Protein AF-A0A1G8TV96-F1 (afdb_monomer_lite)

pLDDT: mean 73.88, std 15.61, range [40.78, 91.31]

Structure (mmCIF, N/CA/C/O backbone):
data_AF-A0A1G8TV96-F1
#
_entry.id   AF-A0A1G8TV96-F1
#
loop_
_atom_site.group_PDB
_atom_site.id
_atom_site.type_symbol
_atom_site.label_atom_id
_atom_site.label_alt_id
_atom_site.label_comp_id
_atom_site.label_asym_id
_atom_site.label_entity_id
_atom_site.label_seq_id
_atom_site.pdbx_PDB_ins_code
_atom_site.Cartn_x
_atom_site.Cartn_y
_atom_site.Cartn_z
_atom_site.occupancy
_atom_site.B_iso_or_equiv
_atom_site.auth_seq_id
_atom_site.auth_comp_id
_atom_site.auth_asym_id
_atom_site.auth_atom_id
_atom_site.pdbx_PDB_model_num
ATOM 1 N N . MET A 1 1 ? 10.746 -35.146 -18.464 1.00 40.78 1 MET A N 1
ATOM 2 C CA . MET A 1 1 ? 9.926 -34.028 -18.970 1.00 40.78 1 MET A CA 1
ATOM 3 C C . MET A 1 1 ? 10.356 -32.785 -18.215 1.00 40.78 1 MET A C 1
ATOM 5 O O . MET A 1 1 ? 9.941 -32.580 -17.084 1.00 40.78 1 MET A O 1
ATOM 9 N N . ASN A 1 2 ? 11.307 -32.053 -18.793 1.00 41.66 2 ASN A N 1
ATOM 10 C CA . ASN A 1 2 ? 11.827 -30.808 -18.242 1.00 41.66 2 ASN A CA 1
ATOM 11 C C . ASN A 1 2 ? 10.917 -29.675 -18.724 1.00 41.66 2 ASN A C 1
ATOM 13 O O . ASN A 1 2 ? 10.773 -29.502 -19.929 1.00 41.66 2 ASN A O 1
ATOM 17 N N . GLY A 1 3 ? 10.292 -28.956 -17.791 1.00 41.06 3 GLY A N 1
ATOM 18 C CA . GLY A 1 3 ? 9.356 -27.860 -18.064 1.00 41.06 3 GLY A CA 1
ATOM 19 C 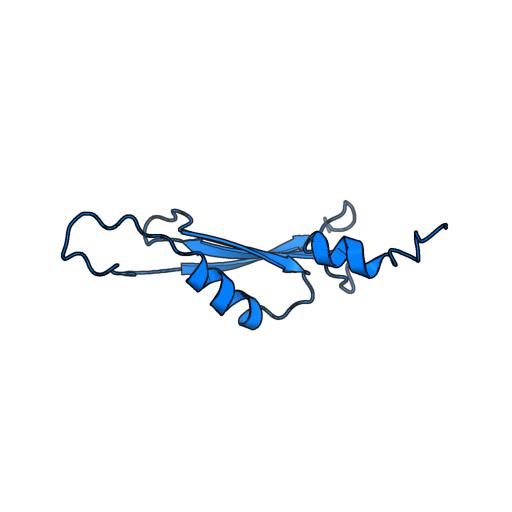C . GLY A 1 3 ? 9.633 -26.617 -17.216 1.00 41.06 3 GLY A C 1
ATOM 20 O O . GLY A 1 3 ? 8.701 -25.941 -16.800 1.00 41.06 3 GLY A O 1
ATOM 21 N N . ASN A 1 4 ? 10.903 -26.332 -16.916 1.00 46.94 4 ASN A N 1
ATOM 22 C CA . ASN A 1 4 ? 11.323 -25.023 -16.406 1.00 46.94 4 ASN A CA 1
ATOM 23 C C . ASN A 1 4 ? 11.553 -24.101 -17.610 1.00 46.94 4 ASN A C 1
ATOM 25 O O . ASN A 1 4 ? 12.685 -23.841 -18.017 1.00 46.94 4 ASN A O 1
ATOM 29 N N . GLU A 1 5 ? 10.456 -23.689 -18.235 1.00 54.03 5 GLU A N 1
ATOM 30 C CA . GLU A 1 5 ? 10.476 -22.693 -19.294 1.00 54.03 5 GLU A CA 1
ATOM 31 C C . GLU A 1 5 ? 10.424 -21.296 -18.656 1.00 54.03 5 GLU A C 1
ATOM 33 O O . GLU A 1 5 ? 9.366 -20.773 -18.320 1.00 54.03 5 GLU A O 1
ATOM 38 N N . LEU A 1 6 ? 11.612 -20.714 -18.475 1.00 58.88 6 LEU A N 1
ATOM 39 C CA . LEU A 1 6 ? 11.878 -19.277 -18.591 1.00 58.88 6 LEU A CA 1
ATOM 40 C C . LEU A 1 6 ? 11.016 -18.353 -17.700 1.00 58.88 6 LEU A C 1
ATOM 42 O O . LEU A 1 6 ? 10.181 -17.580 -18.180 1.00 58.88 6 LEU A O 1
ATOM 46 N N . GLU A 1 7 ? 11.326 -18.313 -16.400 1.00 51.78 7 GLU A N 1
ATOM 47 C CA . GLU A 1 7 ? 11.050 -17.146 -15.546 1.00 51.78 7 GLU A CA 1
ATOM 48 C C . GLU A 1 7 ? 11.879 -15.950 -16.054 1.00 51.78 7 GLU A C 1
ATOM 50 O O . GLU A 1 7 ? 12.957 -15.633 -15.550 1.00 51.78 7 GLU A O 1
ATOM 55 N N . GLY A 1 8 ? 11.404 -15.293 -17.115 1.00 48.53 8 GLY A N 1
ATOM 56 C CA . GLY A 1 8 ? 11.989 -14.044 -17.585 1.00 48.53 8 GLY A CA 1
ATOM 57 C C . GLY A 1 8 ? 12.018 -13.035 -16.431 1.00 48.53 8 GLY A C 1
ATOM 58 O O . GLY A 1 8 ? 11.048 -12.964 -15.667 1.00 48.53 8 GLY A O 1
ATOM 59 N N . PRO A 1 9 ? 13.079 -12.217 -16.287 1.00 52.25 9 PRO A N 1
ATOM 60 C CA . PRO A 1 9 ? 13.286 -11.387 -15.100 1.00 52.25 9 PRO A CA 1
ATOM 61 C C . PRO A 1 9 ? 12.074 -10.504 -14.765 1.00 52.25 9 PRO A C 1
ATOM 63 O O . PRO A 1 9 ? 11.857 -10.164 -13.608 1.00 52.25 9 PRO A O 1
ATOM 66 N N . GLY A 1 10 ? 11.248 -10.132 -15.747 1.00 57.97 10 GLY A N 1
ATOM 67 C CA . GLY A 1 10 ? 10.038 -9.331 -15.542 1.00 57.97 10 GLY A CA 1
ATOM 68 C C . GLY A 1 10 ? 8.921 -9.992 -14.717 1.00 57.97 10 GLY A C 1
ATOM 69 O O . GLY A 1 10 ? 8.204 -9.272 -14.025 1.00 57.97 10 GLY A O 1
ATOM 70 N N . ARG A 1 11 ? 8.762 -11.326 -14.747 1.00 60.81 11 ARG A N 1
ATOM 71 C CA . ARG A 1 11 ? 7.658 -12.021 -14.045 1.00 60.81 11 ARG A CA 1
ATOM 72 C C . ARG A 1 11 ? 7.883 -12.100 -12.536 1.00 60.81 11 ARG A C 1
ATOM 74 O O . ARG A 1 11 ? 6.985 -11.757 -11.765 1.00 60.81 11 ARG A O 1
ATOM 81 N N . SER A 1 12 ? 9.095 -12.454 -12.114 1.00 69.62 12 SER A N 1
ATOM 82 C CA . SER A 1 12 ? 9.470 -12.486 -10.695 1.00 69.62 12 SER A CA 1
ATOM 83 C C . SER A 1 12 ? 9.424 -11.091 -10.058 1.00 69.62 12 SER A C 1
ATOM 85 O O . SER A 1 12 ? 8.917 -10.937 -8.948 1.00 69.62 12 SER A O 1
ATOM 87 N N . GLN A 1 13 ? 9.853 -10.055 -10.791 1.00 71.75 13 GLN A N 1
ATOM 88 C CA . GLN A 1 13 ? 9.785 -8.656 -10.350 1.00 71.75 13 GLN A CA 1
ATOM 89 C C . GLN A 1 13 ? 8.341 -8.179 -10.138 1.00 71.75 13 GLN A C 1
ATOM 91 O O . GLN A 1 13 ? 8.042 -7.587 -9.102 1.00 71.75 13 GLN A O 1
ATOM 96 N N . ALA A 1 14 ? 7.424 -8.486 -11.061 1.00 72.38 14 ALA A N 1
ATOM 97 C CA . ALA A 1 14 ? 6.012 -8.132 -10.909 1.00 72.38 14 ALA A CA 1
ATOM 98 C C . ALA A 1 14 ? 5.377 -8.805 -9.678 1.00 72.38 14 ALA A C 1
ATOM 100 O O . ALA A 1 14 ? 4.646 -8.152 -8.933 1.00 72.38 14 ALA A O 1
ATOM 101 N N . ARG A 1 15 ? 5.719 -10.076 -9.408 1.00 77.38 15 ARG A N 1
ATOM 102 C CA . ARG A 1 15 ? 5.271 -10.800 -8.204 1.00 77.38 15 ARG A CA 1
ATOM 103 C C . ARG A 1 15 ? 5.771 -10.159 -6.906 1.00 77.38 15 ARG A C 1
ATOM 105 O O . ARG A 1 15 ? 5.106 -10.272 -5.883 1.00 77.38 15 ARG A O 1
ATOM 112 N N . GLN A 1 16 ? 6.920 -9.488 -6.944 1.00 81.88 16 GLN A N 1
ATOM 113 C CA . GLN A 1 16 ? 7.498 -8.778 -5.800 1.00 81.88 16 GLN A CA 1
ATOM 114 C C . GLN A 1 16 ? 7.142 -7.285 -5.753 1.00 81.88 16 GLN A C 1
ATOM 116 O O . GLN A 1 16 ? 7.752 -6.537 -4.995 1.00 81.88 16 GLN A O 1
ATOM 121 N N . ALA A 1 17 ? 6.166 -6.835 -6.550 1.00 84.56 17 ALA A N 1
ATOM 122 C CA . ALA A 1 17 ? 5.788 -5.426 -6.650 1.00 84.56 17 ALA A CA 1
ATOM 123 C C . ALA A 1 17 ? 6.968 -4.501 -7.026 1.00 84.56 17 ALA A C 1
ATOM 125 O O . ALA A 1 17 ? 7.038 -3.350 -6.595 1.00 84.56 17 ALA A O 1
ATOM 126 N N . LEU A 1 18 ? 7.900 -4.988 -7.851 1.00 86.31 18 LEU A N 1
ATOM 127 C CA . LEU A 1 18 ? 9.037 -4.227 -8.366 1.00 86.31 18 LEU A CA 1
ATOM 128 C C . LEU A 1 18 ? 8.746 -3.732 -9.784 1.00 86.31 18 LEU A C 1
ATOM 130 O O . LEU A 1 18 ? 8.436 -4.507 -10.687 1.00 86.31 18 LEU A O 1
ATOM 134 N N . GLY A 1 19 ? 8.869 -2.423 -9.986 1.00 85.31 19 GLY A N 1
ATOM 135 C CA . GLY A 1 19 ? 8.689 -1.743 -11.266 1.00 85.31 19 GLY A CA 1
ATOM 136 C C . GLY A 1 19 ? 9.971 -1.063 -11.728 1.00 85.31 19 GLY A C 1
ATOM 137 O O . GLY A 1 19 ? 10.670 -0.424 -10.939 1.00 85.31 19 GLY A O 1
ATOM 138 N N . ARG A 1 20 ? 10.283 -1.165 -13.023 1.00 84.75 20 ARG A N 1
ATOM 139 C CA . ARG A 1 20 ? 11.432 -0.468 -13.616 1.00 84.75 20 ARG A CA 1
ATOM 140 C C . ARG A 1 20 ? 11.074 0.983 -13.924 1.00 84.75 20 ARG A C 1
ATOM 142 O O . ARG A 1 20 ? 10.092 1.253 -14.607 1.00 84.75 20 ARG A O 1
ATOM 149 N N . SER A 1 21 ? 11.900 1.905 -13.449 1.00 78.81 21 SER A N 1
ATOM 150 C CA . SER A 1 21 ? 11.866 3.324 -13.806 1.00 78.81 21 SER A CA 1
ATOM 151 C C . SER A 1 21 ? 13.227 3.754 -14.368 1.00 78.81 21 SER A C 1
ATOM 153 O O . SER A 1 21 ? 14.195 2.994 -14.301 1.00 78.81 21 SER A O 1
ATOM 155 N N . ARG A 1 22 ? 13.332 4.986 -14.889 1.00 78.31 22 ARG A N 1
ATOM 156 C CA . ARG A 1 22 ? 14.616 5.540 -15.366 1.00 78.31 22 ARG A CA 1
ATOM 157 C C . ARG A 1 22 ? 15.700 5.583 -14.275 1.00 78.31 22 ARG A C 1
ATOM 159 O O . ARG A 1 22 ? 16.871 5.506 -14.610 1.00 78.31 22 ARG A O 1
ATOM 166 N N . GLY A 1 23 ? 15.314 5.664 -12.998 1.00 79.12 23 GLY A N 1
ATOM 167 C CA . GLY A 1 23 ? 16.225 5.673 -11.843 1.00 79.12 23 GLY A CA 1
ATOM 168 C C . GLY A 1 23 ? 16.475 4.297 -11.212 1.00 79.12 23 GLY A C 1
ATOM 169 O O . GLY A 1 23 ? 16.950 4.229 -10.086 1.00 79.12 23 GLY A O 1
ATOM 170 N N . GLY A 1 24 ? 16.108 3.201 -11.887 1.00 84.94 24 GLY A N 1
ATOM 171 C CA . GLY A 1 24 ? 16.239 1.840 -11.358 1.00 84.94 24 GLY A CA 1
ATOM 172 C C . GLY A 1 24 ? 14.916 1.235 -10.880 1.00 84.94 24 GLY A C 1
ATOM 173 O O . GLY A 1 24 ? 13.829 1.659 -11.294 1.00 84.94 24 GLY A O 1
ATOM 174 N N . LEU A 1 25 ? 15.011 0.188 -10.054 1.00 88.69 25 LEU A N 1
ATOM 175 C CA . LEU A 1 25 ? 13.855 -0.548 -9.535 1.00 88.69 25 LEU A CA 1
ATOM 176 C C . LEU A 1 25 ? 13.153 0.232 -8.427 1.00 88.69 25 LEU A C 1
ATOM 178 O O . LEU A 1 25 ? 13.792 0.774 -7.531 1.00 88.69 25 LEU A O 1
ATOM 182 N N . THR A 1 26 ? 11.828 0.281 -8.497 1.00 87.81 26 THR A N 1
ATOM 183 C CA . THR A 1 26 ? 10.976 1.052 -7.590 1.00 87.81 26 THR A CA 1
ATOM 184 C C . THR A 1 26 ? 9.690 0.297 -7.276 1.00 87.81 26 THR A C 1
ATOM 186 O O . THR A 1 26 ? 9.162 -0.424 -8.119 1.00 87.81 26 THR A O 1
ATOM 189 N N . THR A 1 27 ? 9.150 0.520 -6.089 1.00 90.31 27 THR A N 1
ATOM 190 C CA . THR A 1 27 ? 7.868 0.006 -5.596 1.00 90.31 27 THR A CA 1
ATOM 191 C C . THR A 1 27 ? 7.037 1.184 -5.109 1.00 90.31 27 THR A C 1
ATOM 193 O O . THR A 1 27 ? 7.576 2.224 -4.731 1.00 90.31 27 THR A O 1
ATOM 196 N N . LYS A 1 28 ? 5.719 1.057 -5.126 1.00 90.75 28 LYS A N 1
ATOM 197 C CA . LYS A 1 28 ? 4.780 2.004 -4.536 1.00 90.75 28 LYS A CA 1
ATO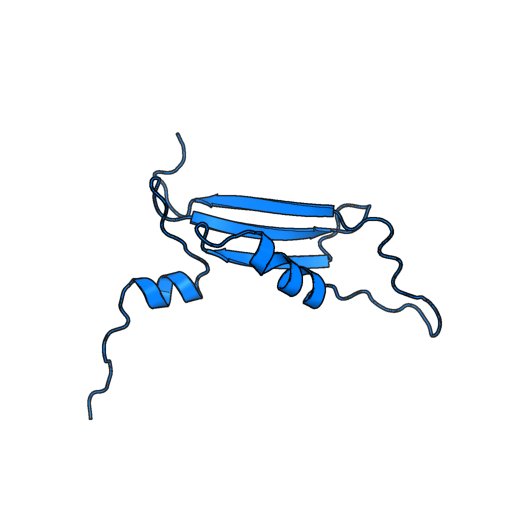M 198 C C . LYS A 1 28 ? 4.042 1.339 -3.388 1.00 90.75 28 LYS A C 1
ATOM 200 O O . LYS A 1 28 ? 3.640 0.183 -3.484 1.00 90.75 28 LYS A O 1
ATOM 205 N N . VAL A 1 29 ? 3.873 2.090 -2.309 1.00 90.31 29 VAL A N 1
ATOM 206 C CA . VAL A 1 29 ? 3.097 1.701 -1.134 1.00 90.31 29 VAL A CA 1
ATOM 207 C C . VAL A 1 29 ? 1.867 2.585 -1.091 1.00 90.31 29 VAL A C 1
ATOM 209 O O . VAL A 1 29 ? 2.009 3.803 -0.994 1.00 90.31 29 VAL A O 1
ATOM 212 N N . HIS A 1 30 ? 0.688 1.978 -1.159 1.00 90.88 30 HIS A N 1
ATOM 213 C CA . HIS A 1 30 ? -0.596 2.648 -1.017 1.00 90.88 30 HIS A CA 1
ATOM 214 C C . HIS A 1 30 ? -1.190 2.290 0.342 1.00 90.88 30 HIS A C 1
ATOM 216 O O . HIS A 1 30 ? -1.336 1.111 0.668 1.00 90.88 30 HIS A O 1
ATOM 222 N N . LEU A 1 31 ? -1.516 3.305 1.135 1.00 89.94 31 LEU A N 1
ATOM 223 C CA . LEU A 1 31 ? -2.014 3.159 2.498 1.00 89.94 31 LEU A CA 1
ATOM 224 C C . LEU A 1 31 ? -3.371 3.839 2.620 1.00 89.94 31 LEU A C 1
ATOM 226 O O . LEU A 1 31 ? -3.509 5.000 2.239 1.00 89.94 31 LEU A O 1
ATOM 230 N N . ALA A 1 32 ? -4.343 3.135 3.192 1.00 89.62 32 ALA A N 1
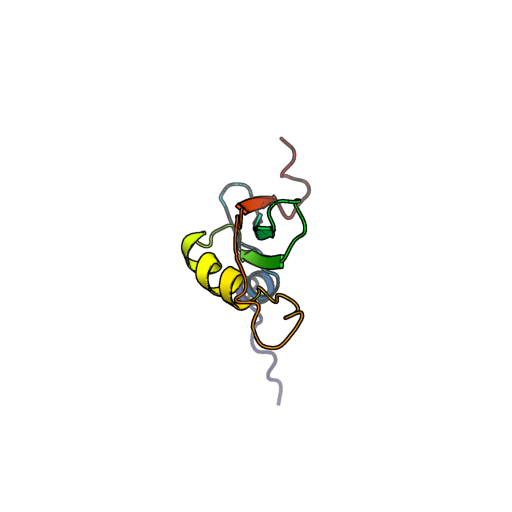ATOM 231 C CA . ALA A 1 32 ? -5.507 3.760 3.806 1.00 89.62 32 ALA A CA 1
ATOM 232 C C . ALA A 1 32 ? -5.279 3.796 5.311 1.00 89.62 32 ALA A C 1
ATOM 234 O O . ALA A 1 32 ? -5.018 2.753 5.909 1.00 89.62 32 ALA A O 1
ATOM 235 N N . VAL A 1 33 ? -5.402 4.967 5.925 1.00 85.44 33 VAL A N 1
ATOM 236 C CA . VAL A 1 33 ? -5.312 5.120 7.383 1.00 85.44 33 VAL A CA 1
ATOM 237 C C . VAL A 1 33 ? -6.572 5.780 7.930 1.00 85.44 33 VAL A C 1
ATOM 239 O O . VAL A 1 33 ? -7.252 6.518 7.214 1.00 85.44 33 VAL A O 1
ATOM 242 N N . ASP A 1 34 ? -6.893 5.508 9.191 1.00 83.19 34 ASP A N 1
ATOM 243 C CA . ASP A 1 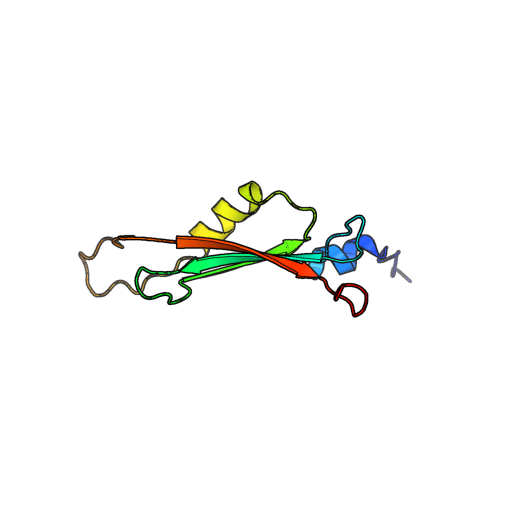34 ? -7.969 6.203 9.894 1.00 83.19 34 ASP A CA 1
ATOM 244 C C . ASP A 1 34 ? -7.569 7.641 10.288 1.00 83.19 34 ASP A C 1
ATOM 246 O O . ASP A 1 34 ? -6.435 8.084 10.094 1.00 83.19 34 ASP A O 1
ATOM 250 N N . GLY A 1 35 ? -8.497 8.385 10.896 1.00 79.19 35 GLY A N 1
ATOM 251 C CA . GLY A 1 35 ? -8.240 9.752 11.368 1.00 79.19 35 GLY A CA 1
ATOM 252 C C . GLY A 1 35 ? -7.206 9.875 12.501 1.00 79.19 35 GLY A C 1
ATOM 253 O O . GLY A 1 35 ? -6.914 10.992 12.918 1.00 79.19 35 GLY A O 1
ATOM 254 N N . ARG A 1 36 ? -6.674 8.761 13.020 1.00 80.50 36 ARG A N 1
ATOM 255 C CA . ARG A 1 36 ? -5.620 8.692 14.044 1.00 80.50 36 ARG A CA 1
ATOM 256 C C . ARG A 1 36 ? -4.289 8.184 13.476 1.00 80.50 36 ARG A C 1
ATOM 258 O O . ARG A 1 36 ? -3.325 8.072 14.227 1.00 80.50 36 ARG A O 1
ATOM 265 N N . GLY A 1 37 ? -4.222 7.894 12.174 1.00 80.75 37 GLY A N 1
ATOM 266 C CA . GLY A 1 37 ? -3.030 7.365 11.511 1.00 80.75 37 GLY A CA 1
ATOM 267 C C . GLY A 1 37 ? -2.866 5.846 11.613 1.00 80.75 37 GLY A C 1
ATOM 268 O O . GLY A 1 37 ? -1.804 5.337 11.261 1.00 80.75 37 GLY A O 1
ATOM 269 N N . LEU A 1 38 ? -3.883 5.104 12.066 1.00 84.19 38 LEU A N 1
ATOM 270 C CA . LEU A 1 38 ? -3.848 3.641 12.090 1.00 84.19 38 LEU A CA 1
ATOM 271 C C . LEU A 1 38 ? -4.061 3.091 10.671 1.00 84.19 38 LEU A C 1
ATOM 273 O O . LEU A 1 38 ? -5.097 3.384 10.067 1.00 84.19 38 LEU A O 1
ATOM 277 N N . PRO A 1 39 ? -3.128 2.291 10.122 1.00 84.56 39 PRO A N 1
ATOM 278 C CA . PRO A 1 39 ? -3.289 1.701 8.800 1.00 84.56 39 PRO A CA 1
ATOM 279 C C . PRO A 1 39 ? -4.427 0.677 8.788 1.00 84.56 39 PRO A C 1
ATOM 281 O O . PRO A 1 39 ? -4.414 -0.309 9.520 1.00 84.56 39 PRO A O 1
ATOM 284 N N . LEU A 1 40 ? -5.410 0.926 7.925 1.00 86.31 40 LEU A N 1
ATOM 285 C CA . LEU A 1 40 ? -6.582 0.087 7.684 1.00 86.31 40 LEU A CA 1
ATOM 286 C C . LEU A 1 40 ? -6.374 -0.890 6.520 1.00 86.31 40 LEU A C 1
ATOM 288 O O . LEU A 1 40 ? -7.013 -1.937 6.483 1.00 86.31 40 LEU A O 1
ATOM 292 N N . SER A 1 41 ? -5.527 -0.526 5.553 1.00 88.88 41 SER A N 1
ATOM 293 C CA . SER A 1 41 ? -5.193 -1.339 4.379 1.00 88.88 41 SER A CA 1
ATOM 294 C C . SER A 1 41 ? -3.858 -0.892 3.784 1.00 88.88 41 SER A C 1
ATOM 296 O O . SER A 1 41 ? -3.564 0.307 3.747 1.00 88.88 41 SER A O 1
ATOM 298 N N . ILE A 1 42 ? -3.058 -1.859 3.327 1.00 89.62 42 ILE A N 1
ATOM 299 C CA . ILE A 1 42 ? -1.736 -1.650 2.728 1.00 89.62 42 ILE A CA 1
ATOM 300 C C . ILE A 1 42 ? -1.664 -2.452 1.433 1.00 89.62 42 ILE A C 1
ATOM 302 O O . ILE A 1 42 ? -1.838 -3.669 1.447 1.00 89.62 42 ILE A O 1
ATOM 306 N N . VAL A 1 43 ? -1.368 -1.778 0.325 1.00 91.31 43 VAL A N 1
ATOM 307 C CA . VAL A 1 43 ? -1.210 -2.401 -0.994 1.00 91.31 43 VAL A CA 1
ATOM 308 C C . VAL A 1 43 ? 0.129 -1.992 -1.593 1.00 91.31 43 VAL A C 1
ATOM 310 O O . VAL A 1 43 ? 0.480 -0.812 -1.611 1.00 91.31 43 VAL A O 1
ATOM 313 N N . LEU A 1 44 ? 0.876 -2.975 -2.095 1.00 90.88 44 LEU A N 1
ATOM 314 C CA . LEU A 1 44 ? 2.158 -2.774 -2.763 1.00 90.88 44 LEU A CA 1
ATOM 315 C C . LEU A 1 44 ? 1.990 -2.971 -4.267 1.00 90.88 44 LEU A C 1
ATOM 317 O O . LEU A 1 44 ? 1.463 -3.993 -4.702 1.00 90.88 44 LEU A O 1
ATOM 321 N N . THR A 1 45 ? 2.470 -2.018 -5.062 1.00 90.19 45 THR A N 1
ATOM 322 C CA . THR A 1 45 ? 2.471 -2.121 -6.527 1.00 90.19 45 THR A CA 1
ATOM 323 C C . THR A 1 45 ? 3.856 -1.824 -7.105 1.00 90.19 45 THR A C 1
ATOM 325 O O . THR A 1 45 ? 4.646 -1.102 -6.492 1.00 90.19 45 THR A O 1
ATOM 328 N N . PRO A 1 46 ? 4.190 -2.358 -8.292 1.00 91.25 46 PRO A N 1
ATOM 329 C CA . PRO A 1 46 ? 5.362 -1.919 -9.043 1.00 91.25 46 PRO A CA 1
ATOM 330 C C . PRO A 1 46 ? 5.389 -0.395 -9.223 1.00 91.25 46 PRO A C 1
ATOM 332 O O . PRO A 1 46 ? 4.378 0.225 -9.538 1.00 91.25 46 PRO A O 1
ATOM 335 N N . GLY A 1 47 ? 6.553 0.241 -9.068 1.00 88.12 47 GLY A N 1
ATOM 336 C CA . GLY A 1 47 ? 6.649 1.707 -9.063 1.00 88.12 47 GLY A CA 1
ATOM 337 C C . GLY A 1 47 ? 6.298 2.406 -10.385 1.00 88.12 47 GLY A C 1
ATOM 338 O O . GLY A 1 47 ? 6.097 3.623 -10.399 1.00 88.12 47 GLY A O 1
ATOM 339 N N . ASN A 1 48 ? 6.185 1.647 -11.477 1.00 88.62 48 ASN A N 1
ATOM 340 C CA . ASN A 1 48 ? 5.721 2.092 -12.792 1.00 88.62 48 ASN A CA 1
ATOM 341 C C . ASN A 1 48 ? 4.196 1.963 -12.995 1.00 88.62 48 ASN A C 1
ATOM 343 O O . ASN A 1 48 ? 3.687 2.454 -13.998 1.00 88.62 48 ASN A O 1
ATOM 347 N N . VAL A 1 49 ? 3.468 1.329 -12.072 1.00 88.00 49 VAL A N 1
ATOM 348 C CA . VAL A 1 49 ? 2.004 1.186 -12.130 1.00 88.00 49 VAL A CA 1
ATOM 349 C C . VAL A 1 49 ? 1.326 2.498 -11.731 1.00 88.00 49 VAL A C 1
ATOM 351 O O . VAL A 1 49 ? 1.832 3.226 -10.878 1.00 88.00 49 VAL A O 1
ATOM 354 N N . ASN A 1 50 ? 0.203 2.836 -12.370 1.00 86.69 50 ASN A N 1
ATOM 355 C CA . ASN A 1 50 ? -0.580 4.034 -12.052 1.00 86.69 50 ASN A CA 1
ATOM 356 C C . ASN A 1 50 ? -1.243 3.906 -10.669 1.00 86.69 50 ASN A C 1
ATOM 358 O O . ASN A 1 50 ? -1.793 2.865 -10.338 1.00 86.69 50 ASN A O 1
ATOM 362 N N . ASP A 1 51 ? -1.258 4.974 -9.873 1.00 85.06 51 ASP A N 1
ATOM 363 C CA . ASP A 1 51 ? -1.808 4.924 -8.515 1.00 85.06 51 ASP A CA 1
ATOM 364 C C . ASP A 1 51 ? -3.328 4.696 -8.499 1.00 85.06 51 ASP A C 1
ATOM 366 O O . ASP A 1 51 ? -3.855 4.070 -7.578 1.00 85.06 51 ASP A O 1
ATOM 370 N N . ALA A 1 52 ? -4.032 5.127 -9.552 1.00 85.56 52 ALA A N 1
ATOM 371 C CA . ALA A 1 52 ? -5.474 4.929 -9.686 1.00 85.56 52 ALA A CA 1
ATOM 372 C C . ALA A 1 52 ? -5.878 3.443 -9.706 1.00 85.56 52 ALA A C 1
ATOM 374 O O . ALA A 1 52 ? -6.967 3.098 -9.251 1.00 85.56 52 ALA A O 1
ATOM 375 N N . THR A 1 53 ? -5.006 2.543 -10.177 1.00 87.69 53 THR A N 1
ATOM 376 C CA . THR A 1 53 ? -5.313 1.103 -10.215 1.00 87.69 53 THR A CA 1
ATOM 377 C C . THR A 1 53 ? -5.222 0.452 -8.838 1.00 87.69 53 THR A C 1
ATOM 379 O O . THR A 1 53 ? -5.836 -0.585 -8.611 1.00 87.69 53 THR A O 1
ATOM 382 N N . ALA A 1 54 ? -4.475 1.053 -7.908 1.00 86.19 54 ALA A N 1
ATOM 383 C CA . ALA A 1 54 ? -4.349 0.556 -6.542 1.00 86.19 54 ALA A CA 1
ATOM 384 C C . ALA A 1 54 ? -5.524 0.980 -5.650 1.00 86.19 54 ALA A C 1
ATOM 386 O O . ALA A 1 54 ? -5.748 0.374 -4.606 1.00 86.19 54 ALA A O 1
ATOM 387 N N . PHE A 1 55 ? -6.290 2.002 -6.046 1.00 84.81 55 PHE A N 1
ATOM 388 C CA . PHE A 1 55 ? -7.352 2.567 -5.215 1.00 84.81 55 PHE A CA 1
ATOM 389 C C . PHE A 1 55 ? -8.436 1.542 -4.850 1.00 84.81 55 PHE A C 1
ATOM 391 O O . PHE A 1 55 ? -8.762 1.398 -3.673 1.00 84.81 55 PHE A O 1
ATOM 398 N N . GLY A 1 56 ? -8.939 0.780 -5.829 1.00 87.06 56 GLY A N 1
ATOM 399 C CA . GLY A 1 56 ? -9.928 -0.277 -5.576 1.00 87.06 56 GLY A CA 1
ATOM 400 C C . GLY A 1 56 ? -9.400 -1.346 -4.616 1.00 87.06 56 GLY A C 1
ATOM 401 O O . GLY A 1 56 ? -10.040 -1.651 -3.616 1.00 87.06 56 GLY A O 1
ATOM 402 N N . GLN A 1 57 ? -8.168 -1.811 -4.843 1.00 87.25 57 GLN A N 1
ATOM 403 C CA . GLN A 1 57 ? -7.515 -2.809 -3.987 1.00 87.25 57 GLN A CA 1
ATOM 404 C C . GLN A 1 57 ? -7.337 -2.320 -2.543 1.00 87.25 57 GLN A C 1
ATOM 406 O O . GLN A 1 57 ? -7.498 -3.087 -1.595 1.00 87.25 57 GLN A O 1
ATOM 411 N N . VAL A 1 58 ? -7.016 -1.035 -2.361 1.00 88.44 58 VAL A N 1
ATOM 412 C CA . VAL A 1 58 ? -6.895 -0.434 -1.030 1.00 88.44 58 VAL A CA 1
ATOM 413 C C . VAL A 1 58 ? -8.244 -0.443 -0.318 1.00 88.44 58 VAL A C 1
ATOM 415 O O . VAL A 1 58 ? -8.284 -0.844 0.844 1.00 88.44 58 VAL A O 1
ATOM 418 N N . LEU A 1 59 ? -9.326 -0.045 -0.998 1.00 86.88 59 LEU A N 1
ATOM 419 C CA . LEU A 1 59 ? -10.678 -0.041 -0.431 1.00 86.88 59 LEU A CA 1
ATOM 420 C C . LEU A 1 59 ? -11.154 -1.446 -0.051 1.00 86.88 59 LEU A C 1
ATOM 422 O O . LEU A 1 59 ? -11.679 -1.621 1.048 1.00 86.88 59 LEU A O 1
ATOM 426 N N . ASP A 1 60 ? -10.910 -2.439 -0.907 1.00 87.94 60 ASP A N 1
ATOM 427 C CA . ASP A 1 60 ? -11.278 -3.838 -0.656 1.00 87.94 60 ASP A CA 1
ATOM 428 C C . ASP A 1 60 ? -10.554 -4.425 0.570 1.00 87.94 60 ASP A C 1
ATOM 430 O O . ASP A 1 60 ? -11.080 -5.295 1.268 1.00 87.94 60 ASP A O 1
ATOM 434 N N . GLY A 1 61 ? -9.347 -3.931 0.863 1.00 84.75 61 GLY A N 1
ATOM 435 C CA . GLY A 1 61 ? -8.561 -4.336 2.027 1.00 84.75 61 GLY A CA 1
ATOM 436 C C . GLY A 1 61 ? -9.009 -3.717 3.356 1.00 84.75 61 GLY A C 1
ATOM 437 O O . GLY A 1 61 ? -8.595 -4.203 4.409 1.00 84.75 61 GLY A O 1
ATOM 438 N N . ILE A 1 62 ? -9.855 -2.677 3.352 1.00 85.81 62 ILE A N 1
ATOM 439 C CA . ILE A 1 62 ? -10.285 -2.008 4.588 1.00 85.81 62 ILE A CA 1
ATOM 440 C C . ILE A 1 62 ? -11.216 -2.931 5.378 1.00 85.81 62 ILE A C 1
ATOM 442 O O . ILE A 1 62 ? -12.386 -3.118 5.040 1.00 85.81 62 ILE A O 1
ATOM 446 N N . ARG A 1 63 ? -10.721 -3.461 6.501 1.00 73.88 63 ARG A N 1
ATOM 447 C CA . ARG A 1 63 ? -11.537 -4.218 7.458 1.00 73.88 63 ARG A CA 1
ATOM 448 C C . ARG A 1 63 ? -11.732 -3.426 8.740 1.00 73.88 63 ARG A C 1
ATOM 450 O O . ARG A 1 63 ? -10.810 -3.252 9.526 1.00 73.88 63 ARG A O 1
ATOM 457 N N . THR A 1 64 ? -12.959 -2.972 8.973 1.00 67.25 64 THR A N 1
ATOM 458 C CA . THR A 1 64 ? -13.354 -2.334 10.234 1.00 67.25 64 THR A CA 1
ATOM 459 C C . THR A 1 64 ? -14.055 -3.359 11.131 1.00 67.25 64 THR A C 1
ATOM 461 O O . THR A 1 64 ? -15.051 -3.954 10.704 1.00 67.25 64 THR A O 1
ATOM 464 N N . PRO A 1 65 ? -13.575 -3.599 12.369 1.00 60.34 65 PRO A N 1
ATOM 465 C CA . PRO A 1 65 ? -14.317 -4.392 13.340 1.00 60.34 65 PRO A CA 1
ATOM 466 C C . PRO A 1 65 ? -15.678 -3.734 13.585 1.00 60.34 65 PRO A C 1
ATOM 468 O O . PRO A 1 65 ? -15.759 -2.594 14.046 1.00 60.34 65 PRO A O 1
ATOM 471 N N . ARG A 1 66 ? -16.763 -4.429 13.238 1.00 57.59 66 ARG A N 1
ATOM 472 C CA . ARG A 1 66 ? -18.121 -3.957 13.524 1.00 57.59 66 ARG A CA 1
ATOM 473 C C . ARG A 1 66 ? -18.394 -4.187 15.007 1.00 57.59 66 ARG A C 1
ATOM 475 O O . ARG A 1 66 ? -18.690 -5.307 15.410 1.00 57.59 66 ARG A O 1
ATOM 482 N N . LEU A 1 67 ? -18.279 -3.141 15.822 1.00 53.50 67 LEU A N 1
ATOM 483 C CA . LEU A 1 67 ? -18.780 -3.175 17.195 1.00 53.50 67 LEU A CA 1
ATOM 484 C C . LEU A 1 67 ? -20.320 -3.068 17.140 1.00 53.50 67 LEU A C 1
ATOM 486 O O . LEU A 1 67 ? -20.869 -1.977 17.003 1.00 53.50 67 LEU A O 1
ATOM 490 N N . GLY A 1 68 ? -21.015 -4.208 17.186 1.00 56.72 68 GLY A N 1
ATOM 491 C CA . GLY A 1 68 ? -22.480 -4.287 17.297 1.00 56.72 68 GLY A CA 1
ATOM 492 C C . GLY A 1 68 ? -23.286 -4.151 15.992 1.00 56.72 68 GLY A C 1
ATOM 493 O O . GLY A 1 68 ? -22.793 -3.721 14.949 1.00 56.72 68 GLY A O 1
ATOM 494 N N . THR A 1 69 ? -24.569 -4.525 16.067 1.00 54.47 69 THR A N 1
ATOM 495 C CA . THR A 1 69 ? -25.525 -4.727 14.954 1.00 54.47 69 THR A CA 1
ATOM 496 C C . THR A 1 69 ? -25.959 -3.468 14.187 1.00 54.47 69 THR A C 1
ATOM 498 O O . THR A 1 69 ? -26.788 -3.572 13.288 1.00 54.47 69 THR A O 1
ATOM 501 N N . ALA A 1 70 ? -25.405 -2.284 14.470 1.00 56.78 70 ALA A N 1
ATOM 502 C CA . ALA A 1 70 ? -25.856 -1.036 13.838 1.00 56.78 70 ALA A CA 1
ATOM 503 C C . ALA A 1 70 ? -24.753 -0.008 13.520 1.00 56.78 70 ALA A C 1
ATOM 505 O O . ALA A 1 70 ? -25.047 1.071 12.999 1.00 56.78 70 ALA A O 1
ATOM 506 N N . ALA A 1 71 ? -23.477 -0.303 13.779 1.00 54.25 71 ALA A N 1
ATOM 507 C CA . ALA A 1 71 ? -22.412 0.633 13.439 1.00 54.25 71 ALA A CA 1
ATOM 508 C C . ALA A 1 71 ? -22.058 0.512 11.947 1.00 54.25 71 ALA A C 1
A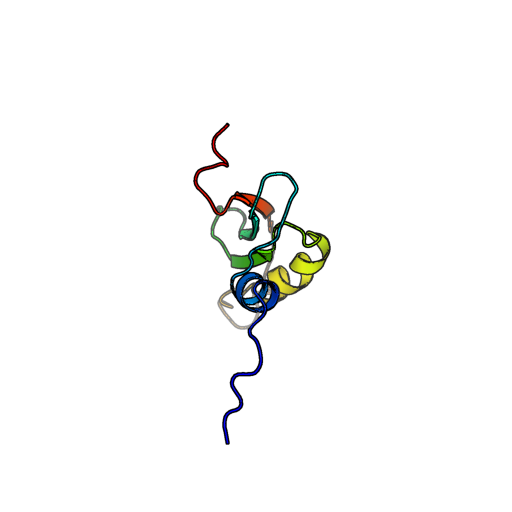TOM 510 O O . ALA A 1 71 ? -21.226 -0.303 11.546 1.00 54.25 71 ALA A O 1
ATOM 511 N N . ARG A 1 72 ? -22.679 1.340 11.094 1.00 55.62 72 ARG A N 1
ATOM 512 C CA . ARG A 1 72 ? -22.146 1.589 9.744 1.00 55.62 72 ARG A CA 1
ATOM 513 C C . ARG A 1 72 ? -20.703 2.054 9.910 1.00 55.62 72 ARG A C 1
ATOM 515 O O . ARG A 1 72 ? -20.474 2.998 10.661 1.00 55.62 72 ARG A O 1
ATOM 522 N N . ALA A 1 73 ? -19.757 1.405 9.230 1.00 53.78 73 ALA A N 1
ATOM 523 C CA . ALA A 1 73 ? -18.365 1.838 9.204 1.00 53.78 73 ALA A CA 1
ATOM 524 C C . ALA A 1 73 ? -18.335 3.314 8.785 1.00 53.78 73 ALA A C 1
ATOM 526 O O . ALA A 1 73 ? -18.586 3.658 7.630 1.00 53.78 73 ALA A O 1
ATOM 527 N N . ARG A 1 74 ? -18.143 4.219 9.748 1.00 54.50 74 ARG A N 1
ATOM 528 C CA . ARG A 1 74 ? -18.034 5.648 9.475 1.00 54.50 74 ARG A CA 1
ATOM 529 C C . ARG A 1 74 ? -16.576 5.867 9.094 1.00 54.50 74 ARG A C 1
ATOM 531 O O . ARG A 1 74 ? -15.734 6.046 9.969 1.00 54.50 74 ARG A O 1
ATOM 538 N N . HIS A 1 75 ? -16.282 5.841 7.798 1.00 56.25 75 HIS A N 1
ATOM 539 C CA . HIS A 1 75 ? -15.007 6.296 7.244 1.00 56.25 75 HIS A CA 1
ATOM 540 C C . HIS A 1 75 ? -14.940 7.824 7.424 1.00 56.25 75 HIS A C 1
ATOM 542 O O . HIS A 1 75 ? -15.101 8.567 6.465 1.00 56.25 75 HIS A O 1
ATOM 548 N N . ARG A 1 76 ? -14.842 8.318 8.672 1.00 54.50 76 ARG A N 1
ATOM 549 C CA . ARG A 1 76 ? -14.923 9.764 8.959 1.00 54.50 76 ARG A CA 1
ATOM 550 C C . ARG A 1 76 ? -13.791 10.526 8.280 1.00 54.50 76 ARG A C 1
ATOM 552 O O . ARG A 1 76 ? -14.036 11.636 7.832 1.00 54.50 76 ARG A O 1
ATOM 559 N N . THR A 1 77 ? -12.631 9.888 8.134 1.00 55.75 77 THR A N 1
ATOM 560 C CA . THR A 1 77 ? -11.528 10.348 7.292 1.00 55.75 77 THR A CA 1
ATOM 561 C C . THR A 1 77 ? -10.668 9.130 6.966 1.00 55.75 77 THR A C 1
ATOM 563 O O . THR A 1 77 ? -10.024 8.594 7.863 1.00 55.75 77 THR A O 1
ATOM 566 N N . VAL A 1 78 ? -10.693 8.653 5.719 1.00 63.94 78 VAL A N 1
ATOM 567 C CA . VAL A 1 78 ? -9.628 7.771 5.223 1.00 63.94 78 VAL A CA 1
ATOM 568 C C . VAL A 1 78 ? -8.643 8.668 4.505 1.00 63.94 78 VAL A C 1
ATOM 570 O O . VAL A 1 78 ? -8.998 9.276 3.497 1.00 63.94 78 VAL A O 1
ATOM 573 N N . CYS A 1 79 ? -7.432 8.786 5.039 1.00 67.25 79 CYS A N 1
ATOM 574 C CA . CYS A 1 79 ? -6.366 9.456 4.313 1.00 67.25 79 CYS A CA 1
ATOM 575 C C . CYS A 1 79 ? -5.664 8.405 3.442 1.00 67.25 79 CYS A C 1
ATOM 577 O O . CYS A 1 79 ? -5.316 7.318 3.910 1.00 67.25 79 CYS A O 1
ATOM 579 N N . TRP A 1 80 ? -5.578 8.694 2.142 1.00 77.06 80 TRP A N 1
ATOM 580 C CA . TRP A 1 80 ? -4.905 7.840 1.174 1.00 77.06 80 TRP A CA 1
ATOM 581 C C . TRP A 1 80 ? -3.527 8.417 0.898 1.00 77.06 80 TRP A C 1
ATOM 583 O O . TRP A 1 80 ? -3.399 9.564 0.468 1.00 77.06 80 TRP A O 1
ATOM 593 N N . VAL A 1 81 ? -2.500 7.619 1.163 1.00 80.25 81 VAL A N 1
ATOM 594 C CA . VAL A 1 81 ? -1.110 8.025 0.978 1.00 80.25 81 VAL A CA 1
ATOM 595 C C . VAL A 1 81 ? -0.449 7.055 0.023 1.00 80.25 81 VAL A C 1
ATOM 597 O O . VAL A 1 81 ? -0.509 5.843 0.224 1.00 80.25 81 VAL A O 1
ATOM 600 N N . THR A 1 82 ? 0.218 7.600 -0.993 1.00 84.31 82 THR A N 1
ATOM 601 C CA . THR A 1 82 ? 1.090 6.824 -1.871 1.00 84.31 82 THR A CA 1
ATOM 602 C C . THR A 1 82 ? 2.529 7.274 -1.704 1.00 84.31 82 THR A C 1
ATOM 604 O O . THR A 1 82 ? 2.836 8.457 -1.839 1.00 84.31 82 THR A O 1
ATOM 607 N N . ARG A 1 83 ? 3.431 6.322 -1.453 1.00 86.81 83 ARG A N 1
ATOM 608 C CA . ARG A 1 83 ? 4.874 6.573 -1.402 1.00 86.81 83 ARG A CA 1
ATOM 609 C C . ARG A 1 83 ? 5.607 5.676 -2.383 1.00 86.81 83 ARG A C 1
ATOM 611 O O . ARG A 1 83 ? 5.405 4.467 -2.383 1.00 86.81 83 ARG A O 1
ATOM 618 N N . ARG A 1 84 ? 6.499 6.257 -3.187 1.00 86.31 84 ARG A N 1
ATOM 619 C CA . ARG A 1 84 ? 7.433 5.499 -4.028 1.00 86.31 84 ARG A CA 1
ATOM 620 C C . ARG A 1 84 ? 8.713 5.210 -3.243 1.00 86.31 84 ARG A C 1
ATOM 622 O O . ARG A 1 84 ? 9.278 6.119 -2.644 1.00 86.31 84 ARG A O 1
ATOM 629 N N . ILE A 1 85 ? 9.156 3.958 -3.259 1.00 84.88 85 ILE A N 1
ATOM 630 C CA . ILE A 1 85 ? 10.356 3.468 -2.579 1.00 84.88 85 ILE A CA 1
ATOM 631 C C . ILE A 1 85 ? 11.266 2.821 -3.627 1.00 84.88 85 ILE A C 1
ATOM 633 O O . ILE A 1 85 ? 10.810 1.949 -4.365 1.00 84.88 85 ILE A O 1
ATOM 637 N N . PRO A 1 86 ? 12.531 3.233 -3.744 1.00 82.69 86 PRO A N 1
ATOM 638 C CA . PRO A 1 86 ? 13.483 2.536 -4.592 1.00 82.69 86 PRO A CA 1
ATOM 639 C C . PRO A 1 86 ? 13.946 1.213 -3.967 1.00 82.69 86 PRO A C 1
ATOM 641 O O . PRO A 1 86 ? 14.055 1.096 -2.751 1.00 82.69 86 PRO A O 1
ATOM 644 N N . ALA A 1 87 ? 14.247 0.221 -4.801 1.00 73.19 87 ALA A N 1
ATOM 645 C CA . ALA A 1 87 ? 14.574 -1.144 -4.385 1.00 73.19 87 ALA A CA 1
ATOM 646 C C . ALA A 1 87 ? 16.083 -1.472 -4.443 1.00 73.19 87 ALA A C 1
ATOM 648 O O . ALA A 1 87 ? 16.451 -2.641 -4.519 1.00 73.19 87 ALA A O 1
ATOM 649 N N . GLY A 1 88 ? 16.969 -0.466 -4.439 1.00 64.44 88 GLY A N 1
ATOM 650 C CA . GLY A 1 88 ? 18.418 -0.682 -4.525 1.00 64.44 88 GLY A CA 1
ATOM 651 C C . GLY A 1 88 ? 19.276 0.468 -3.974 1.00 64.44 88 GLY A C 1
ATOM 652 O O . GLY A 1 88 ? 18.765 1.571 -3.773 1.00 64.44 88 GLY A O 1
ATOM 653 N N . PRO A 1 89 ? 20.584 0.225 -3.751 1.00 56.81 89 PRO A N 1
ATOM 654 C CA . PRO A 1 89 ? 21.513 1.177 -3.127 1.00 56.81 89 PRO A CA 1
ATOM 655 C C . PRO A 1 89 ? 21.808 2.417 -3.986 1.00 56.81 89 PRO A C 1
ATOM 657 O O . PRO A 1 89 ? 22.246 3.434 -3.466 1.00 56.81 89 PRO A O 1
ATOM 660 N N . SER A 1 90 ? 21.524 2.370 -5.289 1.00 54.28 90 SER A N 1
ATOM 661 C CA . SER A 1 90 ? 21.737 3.472 -6.243 1.00 54.28 90 SER A CA 1
ATOM 662 C C . SER A 1 90 ? 20.738 4.629 -6.113 1.00 54.28 90 SER A C 1
ATOM 664 O O . SER A 1 90 ? 20.735 5.523 -6.952 1.00 54.28 90 SER A O 1
ATOM 666 N N . ALA A 1 91 ? 19.834 4.582 -5.134 1.00 51.16 91 ALA A N 1
ATOM 667 C CA . ALA A 1 91 ? 18.677 5.468 -5.064 1.00 51.16 91 ALA A CA 1
ATOM 668 C C . ALA A 1 91 ? 18.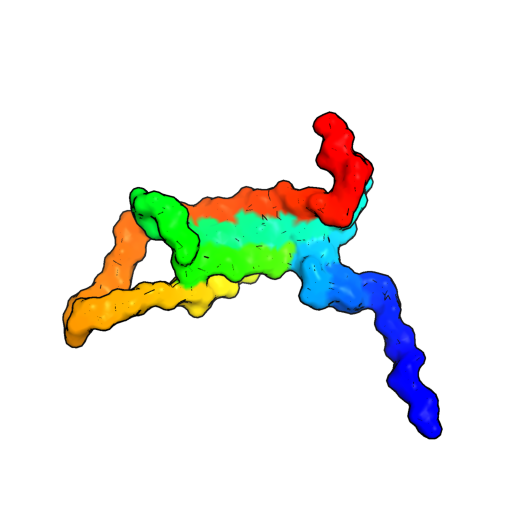686 6.445 -3.881 1.00 51.16 91 ALA A C 1
ATOM 670 O O . ALA A 1 91 ? 17.660 7.050 -3.566 1.00 51.16 91 ALA A O 1
ATOM 671 N N . ILE A 1 92 ? 19.845 6.588 -3.245 1.00 45.38 92 ILE A N 1
ATOM 672 C CA . ILE A 1 92 ? 20.169 7.706 -2.367 1.00 45.38 92 ILE A CA 1
ATOM 673 C C . ILE A 1 92 ? 21.034 8.635 -3.220 1.00 45.38 92 ILE A C 1
ATOM 675 O O . ILE A 1 92 ? 22.216 8.372 -3.421 1.00 45.38 92 ILE A O 1
ATOM 679 N N . CYS A 1 93 ? 20.416 9.658 -3.796 1.00 44.00 93 CYS A N 1
ATOM 680 C CA . CYS A 1 93 ? 21.105 10.826 -4.329 1.00 44.00 93 CYS A CA 1
ATOM 681 C C . CYS A 1 93 ? 20.749 12.023 -3.454 1.00 44.00 93 CYS A C 1
ATOM 683 O O . CYS A 1 93 ? 19.562 12.097 -3.052 1.00 44.00 93 CYS A O 1
#

Sequence (93 aa):
MNGNELEGPGRSQARQALGRSRGGLTTKVHLAVDGRGLPLSIVLTPGNVNDATAFGQVLDGIRTPRLGTAARARHRTVCWVTRRIPAGPSAIC

InterPro domains:
  IPR002559 Transposase IS4-like domain [PF01609] (19-64)

Radius of gyration: 17.65 Å; chains: 1; bounding box: 48×45×37 Å

Foldseek 3Di:
DDDPPDPDVVNVCQVVQWAQDPQGTKKKWKFWAAPVRHTQFIDIHHPPDDVVVCVVVRVVSGDDPDPDDDDDPPSVDTDIDMDMDGDDPSPDD

Secondary structure (DSSP, 8-state):
--------HHHHHHHTT-EEETTEEEEEEEEEE-TTS-EEEEEEEETTS-HHHHHHHHHHT------STT-----S--EEEEEEEESSGGG--

Organism: NCBI:txid417292